Protein AF-A0A2A2GZ65-F1 (afdb_monomer)

Mean predicted aligned error: 8.06 Å

Secondary structure (DSSP, 8-state):
----------SHHHHHHHHHHHHHH---HHHHHHHHT--HHHHHHHHHHHHHHHHHHHHHTT-PPPS---SHHHHHHH-TT----

Nearest PDB structures (foldseek):
  3hug-assembly6_K  TM=7.753E-01  e=1.973E+00  Mycobacterium tuberculosis H37Rv
  3hug-assembly1_C  TM=7.812E-01  e=3.186E+00  Mycobacterium tuberculosis H37Rv
  3hug-assembly6_A  TM=7.915E-01  e=2.826E+00  Mycobacterium tuberculosis H37Rv
  6dvb-assembly1_F  TM=7.518E-01  e=4.049E+00  Mycobacterium tuberculosis H37Rv

Sequence (85 aa):
MGAGQKGFIPTPLDKLLFILLYLKCYPTYDLQGLLFGLDRTRACRWVKILLPVLEMTLGRECVLPARQIRSAEEFFRAFPGVKDV

Radius of gyration: 17.19 Å; Cα contacts (8 Å, |Δi|>4): 50; chains: 1; bounding box: 50×26×41 Å

pLDDT: mean 86.33, std 11.54, range [42.41, 96.81]

Solvent-accessible surface area (backbone atoms only — not comparable to full-atom values): 5271 Å² total; per-residue (Å²): 141,80,87,64,80,81,55,64,72,86,44,74,65,54,48,50,52,53,49,49,47,43,74,74,67,62,63,53,39,59,58,51,2,64,78,61,65,29,54,43,70,53,36,51,49,48,48,68,57,46,50,61,54,49,52,52,51,31,53,74,71,71,65,60,72,77,94,73,72,92,43,70,68,56,43,43,69,77,40,77,86,67,73,92,131

Structure (mmCIF, N/CA/C/O backbone):
data_AF-A0A2A2GZ65-F1
#
_entry.id   AF-A0A2A2GZ65-F1
#
loop_
_atom_site.group_PDB
_atom_site.id
_atom_site.type_symbol
_atom_site.label_atom_id
_atom_site.label_alt_id
_atom_site.label_comp_id
_atom_site.label_asym_id
_atom_site.label_entity_id
_atom_site.label_seq_id
_atom_site.pdbx_PDB_ins_code
_atom_site.Cartn_x
_atom_site.Cartn_y
_atom_site.Cartn_z
_atom_site.occupancy
_atom_site.B_iso_or_equiv
_atom_site.auth_seq_id
_atom_site.auth_comp_id
_atom_site.auth_asym_id
_atom_site.auth_atom_id
_atom_site.pdbx_PDB_model_num
ATOM 1 N N . MET A 1 1 ? 26.841 1.406 -18.545 1.00 42.41 1 MET A N 1
ATOM 2 C CA . MET A 1 1 ? 25.505 1.813 -19.032 1.00 42.41 1 MET A CA 1
ATOM 3 C C . MET A 1 1 ? 24.531 0.681 -18.741 1.00 42.41 1 MET A C 1
ATOM 5 O O . MET A 1 1 ? 24.535 -0.304 -19.457 1.00 42.41 1 MET A O 1
ATOM 9 N N . GLY A 1 2 ? 23.776 0.761 -17.646 1.00 54.91 2 GLY A N 1
ATOM 10 C CA . GLY A 1 2 ? 22.740 -0.223 -17.324 1.00 54.91 2 GLY A CA 1
ATOM 11 C C . GLY A 1 2 ? 21.384 0.454 -17.402 1.00 54.91 2 GLY A C 1
ATOM 12 O O . GLY A 1 2 ? 20.949 1.058 -16.426 1.00 54.91 2 GLY A O 1
ATOM 13 N N . ALA A 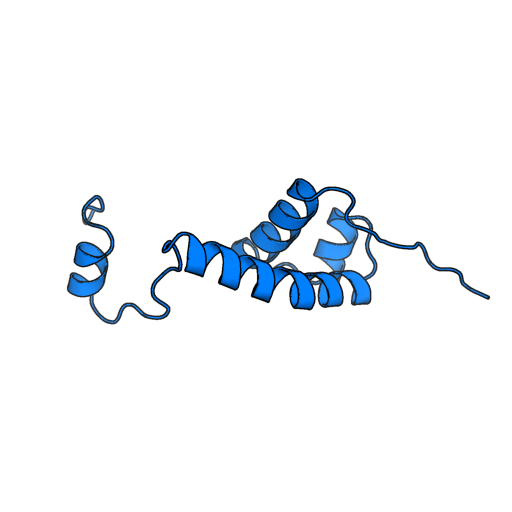1 3 ? 20.727 0.402 -18.561 1.00 59.09 3 ALA A N 1
ATOM 14 C CA . ALA A 1 3 ? 19.335 0.822 -18.692 1.00 59.09 3 ALA A CA 1
ATOM 15 C C . ALA A 1 3 ? 18.444 -0.272 -18.083 1.00 59.09 3 ALA A C 1
ATOM 17 O O . ALA A 1 3 ? 17.778 -1.012 -18.800 1.00 59.09 3 ALA A O 1
ATOM 18 N N . GLY A 1 4 ? 18.515 -0.428 -16.756 1.00 62.06 4 GLY A N 1
ATOM 19 C CA . GLY A 1 4 ? 17.719 -1.401 -16.017 1.00 62.06 4 GLY A CA 1
ATOM 20 C C . GLY A 1 4 ? 16.246 -1.294 -16.402 1.00 62.06 4 GLY A C 1
ATOM 21 O O . GLY A 1 4 ? 15.755 -0.198 -16.704 1.00 62.06 4 GLY A O 1
ATOM 22 N N . GLN A 1 5 ? 15.571 -2.444 -16.425 1.00 60.22 5 GLN A N 1
ATOM 23 C CA . GLN A 1 5 ? 14.204 -2.589 -16.912 1.00 60.22 5 GLN A CA 1
ATOM 24 C C . GLN A 1 5 ? 13.340 -1.457 -16.358 1.00 60.22 5 GLN A C 1
ATOM 26 O O . GLN A 1 5 ? 13.298 -1.220 -15.145 1.00 60.22 5 GLN A O 1
ATOM 31 N N . LYS A 1 6 ? 12.707 -0.687 -17.252 1.00 60.75 6 LYS A N 1
ATOM 32 C CA . LYS A 1 6 ? 11.842 0.414 -16.844 1.00 60.75 6 LYS A CA 1
ATOM 33 C C . LYS A 1 6 ? 10.536 -0.157 -16.281 1.00 60.75 6 LYS A C 1
ATOM 35 O O . LYS A 1 6 ? 9.508 -0.040 -16.925 1.00 60.75 6 LYS A O 1
ATOM 40 N N . GLY A 1 7 ? 10.589 -0.771 -15.097 1.00 62.06 7 GLY A N 1
ATOM 41 C CA . GLY A 1 7 ? 9.423 -1.251 -14.368 1.00 62.06 7 GLY A CA 1
AT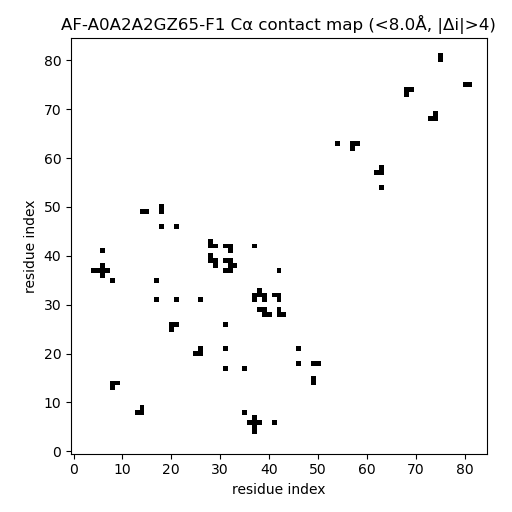OM 42 C C . GLY A 1 7 ? 8.365 -0.151 -14.293 1.00 62.06 7 GLY A C 1
ATOM 43 O O . GLY A 1 7 ? 8.614 0.924 -13.729 1.00 62.06 7 GLY A O 1
ATOM 44 N N . PHE A 1 8 ? 7.232 -0.409 -14.933 1.00 75.62 8 PHE A N 1
ATOM 45 C CA . PHE A 1 8 ? 6.085 0.475 -15.074 1.00 75.62 8 PHE A CA 1
ATOM 46 C C . PHE A 1 8 ? 4.836 -0.361 -14.828 1.00 75.62 8 PHE A C 1
ATOM 48 O O . PHE A 1 8 ? 4.746 -1.480 -15.320 1.00 75.62 8 PHE A O 1
ATOM 55 N N . ILE A 1 9 ? 3.892 0.187 -14.067 1.00 85.88 9 ILE A N 1
ATOM 56 C CA . ILE A 1 9 ? 2.594 -0.441 -13.830 1.00 85.88 9 ILE A CA 1
ATOM 57 C C . ILE A 1 9 ? 1.632 0.136 -14.880 1.00 85.88 9 ILE A C 1
ATOM 59 O O . ILE A 1 9 ? 1.317 1.332 -14.794 1.00 85.88 9 ILE A O 1
ATOM 63 N N . PRO A 1 10 ? 1.235 -0.641 -15.905 1.00 83.75 10 PRO A N 1
ATOM 64 C CA . PRO A 1 10 ? 0.728 -0.073 -17.144 1.00 83.75 10 PRO A CA 1
ATOM 65 C C . PRO A 1 10 ? -0.669 0.511 -17.020 1.00 83.75 10 PRO A C 1
ATOM 67 O O . PRO A 1 10 ? -0.913 1.623 -17.497 1.00 83.75 10 PRO A O 1
ATOM 70 N N . THR A 1 11 ? -1.573 -0.194 -16.346 1.00 92.06 11 THR A N 1
ATOM 71 C CA . THR A 1 11 ? -2.975 0.211 -16.291 1.00 92.06 11 THR A CA 1
ATOM 72 C C . THR A 1 11 ? -3.339 0.857 -14.949 1.00 92.06 11 THR A C 1
ATOM 74 O O .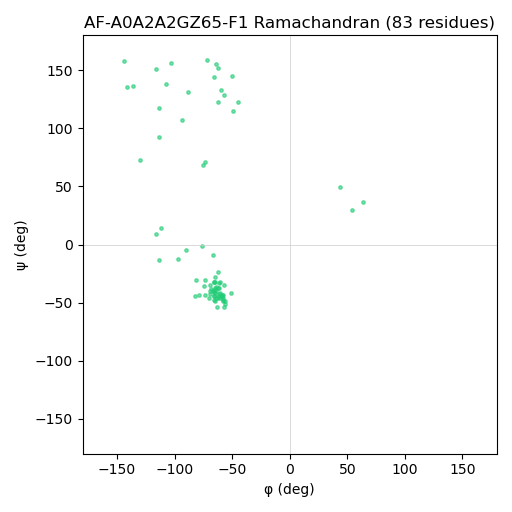 THR A 1 11 ? -2.683 0.618 -13.930 1.00 92.06 11 THR A O 1
ATOM 77 N N . PRO A 1 12 ? -4.390 1.697 -14.901 1.00 92.69 12 PRO A N 1
ATOM 78 C CA . PRO A 1 12 ? -4.945 2.184 -13.638 1.00 92.69 12 PRO A CA 1
ATOM 79 C C . PRO A 1 12 ? -5.392 1.052 -12.704 1.00 92.69 12 PRO A C 1
ATOM 81 O O . PRO A 1 12 ? -5.221 1.166 -11.493 1.00 92.69 12 PRO A O 1
ATOM 84 N N . LEU A 1 13 ? -5.915 -0.045 -13.263 1.00 94.75 13 LEU A N 1
ATOM 85 C CA . LEU A 1 13 ? -6.351 -1.213 -12.498 1.00 94.75 13 LEU A CA 1
ATOM 86 C C . LEU A 1 13 ? -5.158 -1.899 -11.828 1.00 94.75 13 LEU A C 1
ATOM 88 O O . LEU A 1 13 ? -5.208 -2.161 -10.630 1.00 94.75 13 LEU A O 1
ATOM 92 N N . ASP A 1 14 ? -4.050 -2.083 -12.548 1.00 94.62 14 ASP A N 1
ATOM 93 C CA . ASP A 1 14 ? -2.830 -2.659 -11.975 1.00 94.62 14 ASP A CA 1
ATOM 94 C C . ASP A 1 14 ? -2.261 -1.777 -10.859 1.00 94.62 14 ASP A C 1
ATOM 96 O O . ASP A 1 14 ? -1.785 -2.286 -9.848 1.00 94.62 14 ASP A O 1
ATOM 100 N N . LYS A 1 15 ? -2.335 -0.445 -11.004 1.00 95.12 15 LYS A N 1
ATOM 101 C CA . LYS A 1 15 ? -1.914 0.502 -9.955 1.00 95.12 15 LYS A CA 1
ATOM 102 C C . LYS A 1 15 ? -2.793 0.385 -8.717 1.00 95.12 15 LYS A C 1
ATOM 104 O O . LYS A 1 15 ? -2.272 0.411 -7.604 1.00 95.12 15 LYS A O 1
ATOM 109 N N . LEU A 1 16 ? -4.105 0.246 -8.907 1.00 95.88 16 LEU A N 1
ATOM 110 C CA . LEU A 1 16 ? -5.046 0.046 -7.812 1.00 95.88 16 LEU A CA 1
ATOM 111 C C . LEU A 1 16 ? -4.782 -1.291 -7.108 1.00 95.88 16 LEU A C 1
ATOM 113 O O . LEU A 1 16 ? -4.633 -1.317 -5.890 1.00 95.88 16 LEU A O 1
ATOM 117 N N . LEU A 1 17 ? -4.636 -2.383 -7.861 1.00 96.12 17 LEU A N 1
ATOM 118 C CA . LEU A 1 17 ? -4.300 -3.695 -7.308 1.00 96.12 17 LEU A CA 1
ATOM 119 C C . LEU A 1 17 ? -2.965 -3.658 -6.555 1.00 96.12 17 LEU A C 1
ATOM 121 O O . LEU A 1 17 ? -2.871 -4.181 -5.448 1.00 96.12 17 LEU A O 1
ATOM 125 N N . PHE A 1 18 ? -1.954 -2.994 -7.117 1.00 96.44 18 PHE A N 1
ATOM 126 C CA . PHE A 1 18 ? -0.642 -2.823 -6.500 1.00 96.44 18 PHE A CA 1
ATOM 127 C C . PHE A 1 18 ? -0.733 -2.174 -5.116 1.00 96.44 18 PHE A C 1
ATOM 129 O O . PHE A 1 18 ? -0.178 -2.707 -4.152 1.00 96.44 18 PHE A O 1
ATOM 136 N N . ILE A 1 19 ? -1.430 -1.037 -5.000 1.00 96.81 19 ILE A N 1
ATOM 137 C CA . ILE A 1 19 ? -1.519 -0.314 -3.725 1.00 96.81 19 ILE A CA 1
ATOM 138 C C . ILE A 1 19 ? -2.452 -1.013 -2.731 1.00 96.81 19 ILE A C 1
ATOM 140 O O . ILE A 1 19 ? -2.150 -1.057 -1.540 1.00 96.81 19 ILE A O 1
ATOM 144 N N . LEU A 1 20 ? -3.543 -1.624 -3.198 1.00 96.06 20 LEU A N 1
ATOM 145 C CA . LEU A 1 20 ? -4.443 -2.383 -2.330 1.00 96.06 20 LEU A CA 1
ATOM 146 C C . LEU A 1 20 ? -3.763 -3.636 -1.775 1.00 96.06 20 LEU A C 1
ATOM 148 O O . LEU A 1 20 ? -3.912 -3.927 -0.591 1.00 96.06 20 LEU A O 1
ATOM 152 N N . LEU A 1 21 ? -2.962 -4.338 -2.583 1.00 96.44 21 LEU A N 1
ATOM 153 C CA . LEU A 1 21 ? -2.148 -5.456 -2.108 1.00 96.44 21 LEU A CA 1
ATOM 154 C C . LEU A 1 21 ? -1.149 -4.998 -1.037 1.00 96.44 21 LEU A C 1
ATOM 156 O O . LEU A 1 21 ? -0.989 -5.681 -0.024 1.00 96.44 21 LEU A O 1
ATOM 160 N N . TYR A 1 22 ? -0.516 -3.833 -1.230 1.00 96.06 22 TYR A N 1
ATOM 161 C CA . TYR A 1 22 ? 0.376 -3.249 -0.227 1.00 96.06 22 TYR A CA 1
ATOM 162 C C . TYR A 1 22 ? -0.340 -3.012 1.105 1.00 96.06 22 TYR A C 1
ATOM 164 O O . TYR A 1 22 ? 0.153 -3.421 2.151 1.00 96.06 22 TYR A O 1
ATOM 172 N N . LEU A 1 23 ? -1.523 -2.395 1.072 1.00 94.81 23 LEU A N 1
ATOM 173 C CA . LEU A 1 23 ? -2.299 -2.105 2.280 1.00 94.81 23 LEU A CA 1
ATOM 174 C C . LEU A 1 23 ? -2.864 -3.366 2.943 1.00 94.81 23 LEU A C 1
ATOM 176 O O . LEU A 1 23 ? -2.953 -3.425 4.166 1.00 94.81 23 LEU A O 1
ATOM 180 N N . LYS A 1 24 ? -3.246 -4.375 2.154 1.00 94.94 24 LYS A N 1
ATOM 181 C CA . LYS A 1 24 ? -3.880 -5.595 2.662 1.00 94.94 24 LYS A CA 1
ATOM 182 C C . LYS A 1 24 ? -2.884 -6.581 3.266 1.00 94.94 24 LYS A C 1
ATOM 184 O O . LYS A 1 24 ? -3.181 -7.178 4.297 1.00 94.94 24 LYS A O 1
ATOM 189 N N . CYS A 1 25 ? -1.751 -6.792 2.601 1.00 95.31 25 CYS A N 1
ATOM 190 C CA . CYS A 1 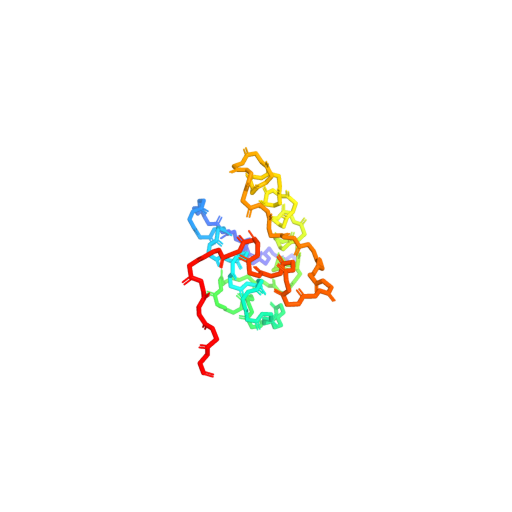25 ? -0.800 -7.852 2.942 1.00 95.31 25 CYS A CA 1
ATOM 191 C C . CYS A 1 25 ? 0.544 -7.323 3.449 1.00 95.31 25 CYS A C 1
ATOM 193 O O . CYS A 1 25 ? 1.3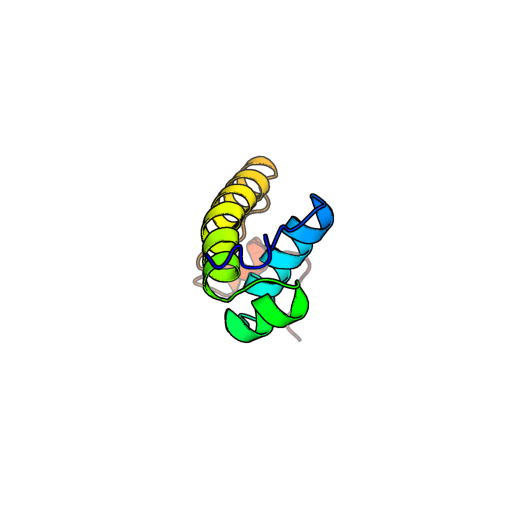35 -8.111 3.958 1.00 95.31 25 CYS A O 1
ATOM 195 N N . TYR A 1 26 ? 0.817 -6.025 3.282 1.00 94.88 26 TYR A N 1
ATOM 196 C CA . TYR A 1 26 ? 2.081 -5.376 3.637 1.00 94.88 26 TYR A CA 1
ATOM 197 C C . TYR A 1 26 ? 3.340 -6.176 3.227 1.00 94.88 26 TYR A C 1
ATOM 199 O O . TYR A 1 26 ? 4.229 -6.410 4.051 1.00 94.88 26 TYR A O 1
ATOM 207 N N . PRO A 1 27 ? 3.432 -6.645 1.962 1.00 95.12 27 PRO A N 1
ATOM 208 C CA . PRO A 1 27 ? 4.592 -7.386 1.492 1.00 95.12 27 PRO A CA 1
ATOM 209 C C . PRO A 1 27 ? 5.843 -6.501 1.512 1.00 95.12 27 PRO A C 1
ATOM 211 O O . PRO A 1 27 ? 5.778 -5.277 1.374 1.00 95.12 27 PRO A O 1
ATOM 214 N N . THR A 1 28 ? 7.014 -7.129 1.601 1.00 96.62 28 THR A N 1
ATOM 215 C CA . THR A 1 28 ? 8.273 -6.415 1.372 1.00 96.62 28 THR A CA 1
ATOM 216 C C . THR A 1 28 ? 8.327 -5.880 -0.061 1.00 96.62 28 THR A C 1
ATOM 218 O O . THR A 1 28 ? 7.761 -6.466 -0.986 1.00 96.62 28 THR A O 1
ATOM 221 N N . TYR A 1 29 ? 9.051 -4.779 -0.277 1.00 95.25 29 TYR A N 1
ATOM 222 C CA . TYR A 1 29 ? 9.194 -4.192 -1.615 1.00 95.25 29 TYR A CA 1
ATOM 223 C C . TYR A 1 29 ? 9.883 -5.121 -2.620 1.00 95.25 29 TYR A C 1
ATOM 225 O O . TYR A 1 29 ? 9.665 -4.973 -3.817 1.00 95.25 29 TYR A O 1
ATOM 233 N N . ASP A 1 30 ? 10.689 -6.075 -2.152 1.00 94.12 30 ASP A N 1
ATOM 234 C CA . ASP A 1 30 ? 11.295 -7.104 -2.999 1.00 94.12 30 ASP A CA 1
ATOM 235 C C . ASP A 1 30 ? 10.240 -8.098 -3.503 1.00 94.12 30 ASP A C 1
ATOM 237 O O . ASP A 1 30 ? 10.167 -8.363 -4.700 1.00 94.12 30 ASP A O 1
ATOM 241 N N . LEU A 1 31 ? 9.359 -8.579 -2.615 1.00 94.88 31 LEU A N 1
ATOM 242 C CA . LEU A 1 31 ? 8.249 -9.458 -2.994 1.00 94.88 31 LEU A CA 1
ATOM 243 C C . LEU A 1 31 ? 7.239 -8.725 -3.882 1.00 94.88 31 LEU A C 1
ATOM 245 O O . LEU A 1 31 ? 6.802 -9.248 -4.901 1.00 94.88 31 LEU A O 1
ATOM 249 N N . GLN A 1 32 ? 6.885 -7.494 -3.526 1.00 94.69 32 GLN A N 1
ATOM 250 C CA . GLN A 1 32 ? 5.976 -6.694 -4.336 1.00 94.69 32 GLN A CA 1
ATOM 251 C C . GLN A 1 32 ? 6.588 -6.349 -5.700 1.00 94.69 32 GLN A C 1
ATOM 253 O O . GLN A 1 32 ? 5.892 -6.354 -6.711 1.00 94.69 32 GLN A O 1
ATOM 258 N N . GLY A 1 33 ? 7.895 -6.090 -5.738 1.00 93.12 33 GLY A N 1
ATOM 259 C CA . GLY A 1 33 ? 8.637 -5.915 -6.977 1.00 93.12 33 GLY A CA 1
ATOM 260 C C . GLY A 1 33 ? 8.583 -7.162 -7.854 1.00 93.12 33 GLY A C 1
ATOM 261 O O . GLY A 1 33 ? 8.247 -7.058 -9.030 1.00 93.12 33 GLY A O 1
ATOM 262 N N . LEU A 1 34 ? 8.793 -8.345 -7.270 1.00 93.06 34 LEU A N 1
ATOM 263 C CA . LEU A 1 34 ? 8.677 -9.626 -7.968 1.00 93.06 34 LEU A CA 1
ATOM 264 C C . LEU A 1 34 ? 7.280 -9.835 -8.576 1.00 93.06 34 LEU A C 1
ATOM 266 O O . LEU A 1 34 ? 7.176 -10.197 -9.744 1.00 93.06 34 LEU A O 1
ATOM 270 N N . LEU A 1 35 ? 6.215 -9.560 -7.814 1.00 92.56 35 LEU A N 1
ATOM 271 C CA . LEU A 1 35 ? 4.828 -9.743 -8.264 1.00 92.56 35 LEU A CA 1
ATOM 272 C C . LEU A 1 35 ? 4.432 -8.817 -9.427 1.00 92.56 35 LEU A C 1
ATOM 274 O O . LEU A 1 35 ? 3.561 -9.172 -10.214 1.00 92.56 35 LEU A O 1
ATOM 278 N N . PHE A 1 36 ? 5.063 -7.644 -9.541 1.00 91.50 36 PHE A N 1
ATOM 279 C CA . PHE A 1 36 ? 4.717 -6.618 -10.534 1.00 91.50 36 PHE A CA 1
ATOM 280 C C . PHE A 1 36 ? 5.834 -6.329 -11.552 1.00 91.50 36 PHE A C 1
ATOM 282 O O . PHE A 1 36 ? 5.732 -5.370 -12.317 1.00 91.50 36 PHE A O 1
ATOM 289 N N . GLY A 1 37 ? 6.912 -7.121 -11.576 1.00 90.94 37 GLY A N 1
ATOM 290 C CA . GLY A 1 37 ? 8.040 -6.919 -12.495 1.00 90.94 37 GLY A CA 1
ATOM 291 C C . GLY A 1 37 ? 8.798 -5.601 -12.271 1.00 90.94 37 GLY A C 1
ATOM 292 O O . GLY A 1 37 ? 9.221 -4.942 -13.224 1.00 90.94 37 GLY A O 1
ATOM 293 N N . LEU A 1 38 ? 8.938 -5.177 -11.014 1.00 90.88 38 LEU A N 1
ATOM 294 C CA . LEU A 1 38 ? 9.618 -3.950 -10.601 1.00 90.88 38 LEU A CA 1
ATOM 295 C C . LEU A 1 38 ? 10.853 -4.271 -9.755 1.00 90.88 38 LEU A C 1
ATOM 297 O O . LEU A 1 38 ? 10.871 -5.232 -8.992 1.00 90.88 38 LEU A O 1
ATOM 301 N N . ASP A 1 39 ? 11.859 -3.399 -9.803 1.00 90.88 39 ASP A N 1
ATOM 302 C CA . ASP A 1 39 ? 12.884 -3.391 -8.761 1.00 90.88 39 ASP A CA 1
ATOM 303 C C . ASP A 1 39 ? 12.331 -2.823 -7.439 1.00 90.88 39 ASP A C 1
ATOM 305 O O . ASP A 1 39 ? 11.363 -2.051 -7.411 1.00 90.88 39 ASP A O 1
ATOM 309 N N . ARG A 1 40 ? 12.995 -3.168 -6.331 1.00 91.81 40 ARG A N 1
ATOM 310 C CA . ARG A 1 40 ? 12.645 -2.737 -4.969 1.00 91.81 40 ARG A CA 1
ATOM 311 C C . ARG A 1 40 ? 12.465 -1.220 -4.836 1.00 91.81 40 ARG A C 1
ATOM 313 O O . ARG A 1 40 ? 11.547 -0.749 -4.162 1.00 91.81 40 ARG A O 1
ATOM 320 N N . THR A 1 41 ? 13.340 -0.435 -5.468 1.00 92.31 41 THR A N 1
ATOM 321 C CA . THR A 1 41 ? 13.314 1.034 -5.384 1.00 92.31 41 THR A CA 1
ATOM 322 C C . THR A 1 41 ? 12.081 1.590 -6.086 1.00 92.31 41 THR A C 1
ATOM 324 O O . THR A 1 41 ? 11.449 2.527 -5.588 1.00 92.31 41 THR A O 1
ATOM 327 N N . ARG A 1 42 ? 11.695 1.001 -7.220 1.00 90.69 42 ARG A N 1
ATOM 328 C CA . ARG A 1 42 ? 10.466 1.364 -7.931 1.00 90.69 42 ARG A CA 1
ATOM 329 C C . ARG A 1 42 ? 9.219 0.964 -7.173 1.00 90.69 42 ARG A C 1
ATOM 331 O O . ARG A 1 42 ? 8.312 1.785 -7.116 1.00 90.69 42 ARG A O 1
ATOM 338 N N . ALA A 1 43 ? 9.169 -0.230 -6.583 1.00 93.94 43 ALA A N 1
ATOM 339 C CA . ALA A 1 43 ? 8.027 -0.636 -5.765 1.00 93.94 43 ALA A CA 1
ATOM 340 C C . ALA A 1 43 ? 7.790 0.375 -4.626 1.00 93.94 43 ALA A C 1
ATOM 342 O O . ALA A 1 43 ? 6.701 0.935 -4.507 1.00 93.94 43 ALA A O 1
ATOM 343 N N . CYS A 1 44 ? 8.847 0.736 -3.890 1.00 95.06 44 CYS A N 1
ATOM 344 C CA . CYS A 1 44 ? 8.793 1.780 -2.862 1.00 95.06 44 CYS A CA 1
ATOM 345 C C . CYS A 1 44 ? 8.329 3.140 -3.417 1.00 95.06 44 CYS A C 1
ATOM 347 O O . CYS A 1 44 ? 7.488 3.815 -2.820 1.00 95.06 44 CYS A O 1
ATOM 349 N N . ARG A 1 45 ? 8.838 3.552 -4.586 1.00 95.06 45 ARG A N 1
ATOM 350 C CA . ARG A 1 45 ? 8.422 4.803 -5.239 1.00 95.06 45 ARG A CA 1
ATOM 351 C C . ARG A 1 45 ? 6.941 4.789 -5.618 1.00 95.06 45 ARG A C 1
ATOM 353 O O . ARG A 1 45 ? 6.259 5.782 -5.387 1.00 95.06 45 ARG A O 1
ATOM 360 N N . TRP A 1 46 ? 6.446 3.689 -6.179 1.00 95.12 46 TRP A N 1
ATOM 361 C CA . TRP A 1 46 ? 5.040 3.549 -6.551 1.00 95.12 46 TRP A CA 1
ATOM 362 C C . TRP A 1 46 ? 4.127 3.585 -5.332 1.00 95.12 46 TRP A C 1
ATOM 364 O O . TRP A 1 46 ? 3.121 4.282 -5.386 1.00 95.12 46 TRP A O 1
ATOM 374 N N . VAL A 1 47 ? 4.499 2.950 -4.216 1.00 95.94 47 VAL A N 1
ATOM 375 C CA . VAL A 1 47 ? 3.738 3.064 -2.959 1.00 95.94 47 VAL A CA 1
ATOM 376 C C . VAL A 1 47 ? 3.640 4.523 -2.508 1.00 95.94 47 VAL A C 1
ATOM 378 O O . VAL A 1 47 ? 2.542 5.006 -2.245 1.00 95.94 47 VAL A O 1
ATOM 381 N N . LYS A 1 48 ? 4.758 5.262 -2.506 1.00 96.19 48 LYS A N 1
ATOM 382 C CA . LYS A 1 48 ? 4.779 6.688 -2.128 1.00 96.19 48 LYS A CA 1
ATOM 383 C C . LYS A 1 48 ? 3.905 7.574 -3.021 1.00 96.19 48 LYS A C 1
ATOM 385 O O . LYS A 1 48 ? 3.389 8.576 -2.543 1.00 96.19 48 LYS A O 1
ATOM 390 N N . ILE A 1 49 ? 3.764 7.233 -4.301 1.00 95.75 49 ILE A N 1
ATOM 391 C CA . ILE A 1 49 ? 2.948 7.991 -5.262 1.00 95.75 49 ILE A CA 1
ATOM 392 C C . ILE A 1 49 ? 1.471 7.606 -5.156 1.00 95.75 49 ILE A C 1
ATOM 394 O O . ILE A 1 49 ? 0.607 8.475 -5.183 1.00 95.75 49 ILE A O 1
ATOM 398 N N . LEU A 1 50 ? 1.169 6.311 -5.068 1.00 96.12 50 LEU A N 1
ATOM 399 C CA . LEU A 1 50 ? -0.198 5.801 -5.168 1.00 96.12 50 LEU A CA 1
ATOM 400 C C . LEU A 1 50 ? -0.971 5.913 -3.856 1.00 96.12 50 LEU A C 1
ATOM 402 O O . LEU A 1 50 ? -2.181 6.105 -3.904 1.00 96.12 50 LEU A O 1
ATOM 406 N N . LEU A 1 51 ? -0.296 5.836 -2.706 1.00 95.56 51 LEU A N 1
ATOM 407 C CA . LEU A 1 51 ? -0.943 5.977 -1.402 1.00 95.56 51 LEU A CA 1
ATOM 408 C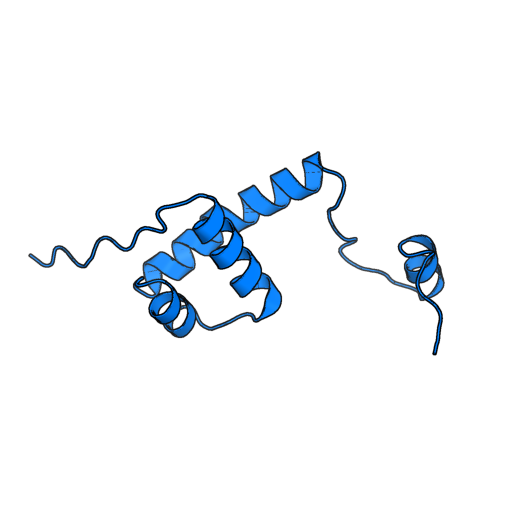 C . LEU A 1 51 ? -1.698 7.313 -1.244 1.00 95.56 51 LEU A C 1
ATOM 410 O O . LEU A 1 51 ? -2.899 7.257 -0.992 1.00 95.56 51 LEU A O 1
ATOM 414 N N . PRO A 1 52 ? -1.085 8.497 -1.459 1.00 95.88 52 PRO A N 1
ATOM 415 C CA . PRO A 1 52 ? -1.808 9.761 -1.319 1.00 95.88 52 PRO A CA 1
ATOM 416 C C . PRO A 1 52 ? -2.920 9.91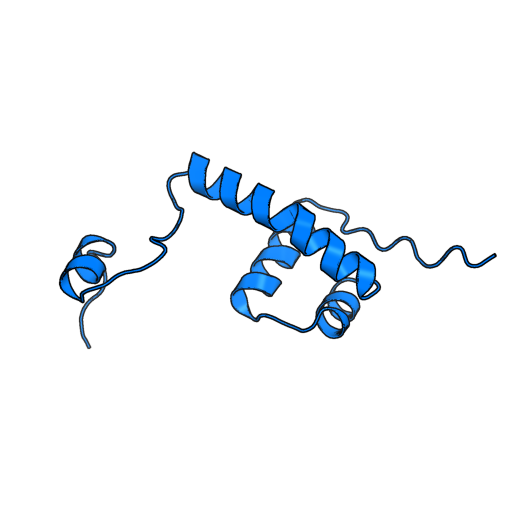6 -2.363 1.00 95.88 52 PRO A C 1
ATOM 418 O O . PRO A 1 52 ? -3.957 10.500 -2.069 1.00 95.88 52 PRO A O 1
ATOM 421 N N . VAL A 1 53 ? -2.742 9.373 -3.574 1.00 95.19 53 VAL A N 1
ATOM 422 C CA . VAL A 1 53 ? -3.796 9.382 -4.602 1.00 95.19 53 VAL A CA 1
ATOM 423 C C . VAL A 1 53 ? -4.998 8.565 -4.135 1.00 95.19 53 VAL A C 1
ATOM 425 O O . VAL A 1 53 ? -6.127 9.039 -4.230 1.00 95.19 53 VAL A O 1
ATOM 428 N N . LEU A 1 54 ? -4.760 7.371 -3.587 1.00 94.19 54 LEU A N 1
ATOM 429 C CA . LEU A 1 54 ? -5.815 6.527 -3.040 1.00 94.19 54 LEU A CA 1
ATOM 430 C C . LEU A 1 54 ? -6.525 7.214 -1.867 1.00 94.19 54 LEU A C 1
ATOM 432 O O . LEU A 1 54 ? -7.750 7.244 -1.846 1.00 94.19 54 LEU A O 1
ATOM 436 N N . GLU A 1 55 ? -5.784 7.811 -0.932 1.00 91.56 55 GLU A N 1
ATOM 437 C CA . GLU A 1 55 ? -6.361 8.552 0.198 1.00 91.56 55 GLU A CA 1
ATOM 438 C C . GLU A 1 55 ? -7.240 9.722 -0.266 1.00 91.56 55 GLU A C 1
ATOM 440 O O . GLU A 1 55 ? -8.355 9.887 0.227 1.00 91.56 55 GLU A O 1
ATOM 445 N N . MET A 1 56 ? -6.786 10.499 -1.256 1.00 92.62 56 MET A N 1
ATOM 446 C CA . MET A 1 56 ? -7.578 11.586 -1.842 1.00 92.62 56 MET A CA 1
ATOM 447 C C . MET A 1 56 ? -8.863 11.069 -2.494 1.00 92.62 56 MET A C 1
ATOM 449 O O . MET A 1 56 ? -9.917 11.680 -2.329 1.00 92.62 56 MET A O 1
ATOM 453 N N . THR A 1 57 ? -8.795 9.955 -3.226 1.00 91.62 57 THR A N 1
ATOM 454 C CA . THR A 1 57 ? -9.974 9.349 -3.856 1.00 91.62 57 THR A CA 1
ATOM 455 C C . THR A 1 57 ? -10.956 8.833 -2.811 1.00 91.62 57 THR A C 1
ATOM 457 O O . THR A 1 57 ? -12.130 9.179 -2.874 1.00 91.62 57 THR A O 1
ATOM 460 N N . LEU A 1 58 ? -10.490 8.085 -1.808 1.00 89.88 58 LEU A N 1
ATOM 461 C CA . LEU A 1 58 ? -11.344 7.597 -0.720 1.00 89.88 58 LEU A CA 1
ATOM 462 C C . LEU A 1 58 ? -11.966 8.756 0.076 1.00 89.88 58 LEU A C 1
ATOM 464 O O . LEU A 1 58 ? -13.096 8.639 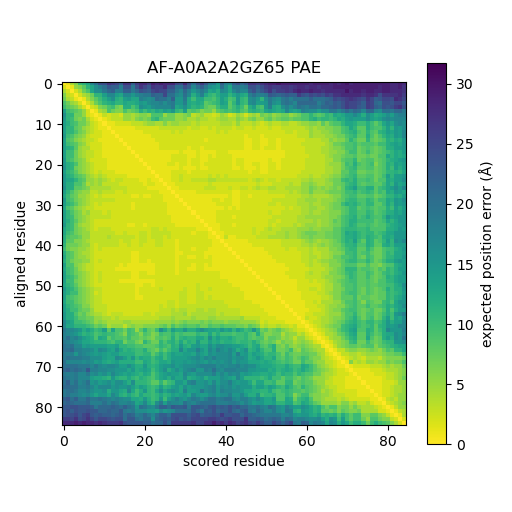0.544 1.00 89.88 58 LEU A O 1
ATOM 468 N N . GLY A 1 59 ? -11.249 9.876 0.217 1.00 87.25 59 GLY A N 1
ATOM 469 C CA . GLY A 1 59 ? -11.760 11.083 0.863 1.00 87.25 59 GLY A CA 1
ATOM 470 C C . GLY A 1 59 ? -12.849 11.781 0.053 1.00 87.25 59 GLY A C 1
ATOM 471 O O . GLY A 1 59 ? -13.837 12.220 0.630 1.00 87.25 59 GLY A O 1
ATOM 472 N N . ARG A 1 60 ? -12.707 11.841 -1.279 1.00 87.06 60 ARG A N 1
ATOM 473 C CA . ARG A 1 60 ? -13.745 12.371 -2.184 1.00 87.06 60 ARG A CA 1
ATOM 474 C C . ARG A 1 60 ? -15.003 11.512 -2.189 1.00 87.06 60 ARG A C 1
ATOM 476 O O . ARG A 1 60 ? -16.099 12.053 -2.163 1.00 87.06 60 ARG A O 1
ATOM 483 N N . GLU A 1 61 ? -14.830 10.197 -2.186 1.00 85.38 61 GLU A N 1
ATOM 484 C CA . GLU A 1 61 ? -15.931 9.233 -2.115 1.00 85.38 61 GLU A CA 1
ATOM 485 C C . GLU A 1 61 ? -16.520 9.116 -0.693 1.00 85.38 61 GLU A C 1
ATOM 487 O O . GLU A 1 61 ? -17.465 8.364 -0.479 1.00 85.38 61 GLU A O 1
ATOM 492 N N . CYS A 1 62 ? -15.985 9.852 0.294 1.00 73.56 62 CYS A N 1
ATOM 493 C CA . CYS A 1 62 ? -16.394 9.804 1.704 1.00 73.56 62 CYS A CA 1
ATOM 494 C C . CYS A 1 62 ? -16.365 8.390 2.324 1.00 73.56 62 CYS A C 1
ATOM 496 O O . CYS A 1 62 ? -17.115 8.100 3.254 1.00 73.56 62 CYS A O 1
ATOM 498 N N . VAL A 1 63 ? -15.474 7.517 1.843 1.00 82.00 63 VAL A N 1
ATOM 499 C CA . VAL A 1 63 ? -15.300 6.124 2.310 1.00 82.00 63 VAL A CA 1
ATOM 500 C C . VAL A 1 63 ? -13.973 5.901 3.041 1.00 82.00 63 VAL A C 1
ATOM 502 O O . VAL A 1 63 ? -13.550 4.760 3.237 1.00 82.00 63 VAL A O 1
ATOM 505 N N . LEU A 1 64 ? -13.277 6.971 3.439 1.00 76.50 64 LEU A N 1
ATOM 506 C CA . LEU A 1 64 ? -12.085 6.841 4.277 1.00 76.50 64 LEU A CA 1
ATOM 507 C C . LEU A 1 64 ? -12.465 6.211 5.626 1.00 76.50 64 LEU A C 1
ATOM 509 O O . LEU A 1 64 ? -13.298 6.772 6.342 1.00 76.50 64 LEU A O 1
ATOM 513 N N . PRO A 1 65 ? -11.853 5.077 6.009 1.00 75.50 65 PRO A N 1
ATOM 514 C CA . PRO A 1 65 ? -12.128 4.470 7.299 1.00 75.50 65 PRO A CA 1
ATOM 515 C C . PRO A 1 65 ? -11.643 5.380 8.432 1.00 75.50 65 PRO A C 1
ATOM 517 O O . PRO A 1 65 ? -10.601 6.037 8.328 1.00 75.50 65 PRO A O 1
ATOM 520 N N . ALA A 1 66 ? -12.387 5.394 9.540 1.00 79.44 66 ALA A N 1
ATOM 521 C CA . ALA A 1 66 ? -11.966 6.084 10.752 1.00 79.44 66 ALA A CA 1
ATOM 522 C C . ALA A 1 66 ? -10.600 5.543 11.209 1.00 79.44 66 ALA A C 1
ATOM 524 O O . ALA A 1 66 ? -10.400 4.336 11.336 1.00 79.44 66 ALA A O 1
ATOM 525 N N . ARG A 1 67 ? -9.643 6.446 11.448 1.00 75.81 67 ARG A N 1
ATOM 526 C CA . ARG A 1 67 ? -8.249 6.081 11.755 1.00 75.81 67 ARG A CA 1
ATOM 527 C C . ARG A 1 67 ? -8.099 5.338 13.086 1.00 75.81 67 ARG A C 1
ATOM 529 O O . ARG A 1 67 ? -7.193 4.525 13.234 1.00 75.81 67 ARG A O 1
ATOM 536 N N . GLN A 1 68 ? -8.948 5.653 14.058 1.00 78.44 68 GLN A N 1
ATOM 537 C CA . GLN A 1 68 ? -9.054 4.960 15.337 1.00 78.44 68 GLN A CA 1
ATOM 538 C C . GLN A 1 68 ? -10.528 4.876 15.703 1.00 78.44 68 GLN A C 1
ATOM 540 O O . GLN A 1 68 ? -11.231 5.875 15.604 1.00 78.44 68 GLN A O 1
ATOM 545 N N . ILE A 1 69 ? -10.948 3.702 16.154 1.00 83.19 69 ILE A N 1
ATOM 546 C CA . ILE A 1 69 ? -12.234 3.483 16.802 1.00 83.19 69 ILE A CA 1
ATOM 547 C C . ILE A 1 69 ? -11.899 3.113 18.244 1.00 83.19 69 ILE A C 1
ATOM 549 O O . ILE A 1 69 ? -11.154 2.161 18.478 1.00 83.19 69 ILE A O 1
ATOM 553 N N . ARG A 1 70 ? -12.338 3.928 19.203 1.00 86.75 70 ARG A N 1
ATOM 554 C CA . ARG A 1 70 ? -11.905 3.862 20.608 1.00 86.75 70 ARG A CA 1
ATOM 555 C C . ARG A 1 70 ? -12.861 3.078 21.496 1.00 86.75 70 ARG A C 1
ATOM 557 O O . ARG A 1 70 ? -12.498 2.762 22.626 1.00 86.75 70 ARG A O 1
ATOM 564 N N . SER A 1 71 ? -14.057 2.762 21.008 1.00 88.81 71 SER A N 1
ATOM 565 C CA . SER A 1 71 ? -15.033 1.944 21.726 1.00 88.81 71 SER A CA 1
ATOM 566 C C . SER A 1 71 ? -15.828 1.041 20.786 1.00 88.81 71 SER A C 1
ATOM 568 O O . SER A 1 71 ? -15.964 1.314 19.592 1.00 88.81 71 SER A O 1
ATOM 570 N N . ALA A 1 72 ? -16.389 -0.033 21.344 1.00 82.38 72 ALA A N 1
ATOM 571 C CA . ALA A 1 72 ? -17.312 -0.903 20.622 1.00 82.38 72 ALA A CA 1
ATOM 572 C C . ALA A 1 72 ? -18.569 -0.138 20.166 1.00 82.38 72 ALA A C 1
ATOM 574 O O . ALA A 1 72 ? -19.025 -0.317 19.044 1.00 82.38 72 ALA A O 1
ATOM 575 N N . GLU A 1 73 ? -19.083 0.791 20.976 1.00 85.56 73 GLU A N 1
ATOM 576 C CA . GLU A 1 73 ? -20.194 1.672 20.578 1.00 85.56 73 GLU A CA 1
ATOM 577 C C . GLU A 1 73 ? -19.867 2.511 19.338 1.00 85.56 73 GLU A C 1
ATOM 579 O O . GLU A 1 73 ? -20.683 2.613 18.423 1.00 85.56 73 GLU A O 1
ATOM 584 N N . GLU A 1 74 ? -18.665 3.090 19.277 1.00 85.69 74 GLU A N 1
ATOM 585 C CA . GLU A 1 74 ? -18.210 3.851 18.113 1.00 85.69 74 GLU A CA 1
ATOM 586 C C . GLU A 1 74 ? -18.083 2.946 16.876 1.00 85.69 74 GLU A C 1
ATOM 588 O O . GLU A 1 74 ? -18.462 3.350 15.775 1.00 85.69 74 GLU A O 1
ATOM 593 N N . PHE A 1 75 ? -17.644 1.698 17.066 1.00 83.06 75 PHE A N 1
ATOM 594 C CA . PHE A 1 75 ? -17.584 0.692 16.008 1.00 83.06 75 P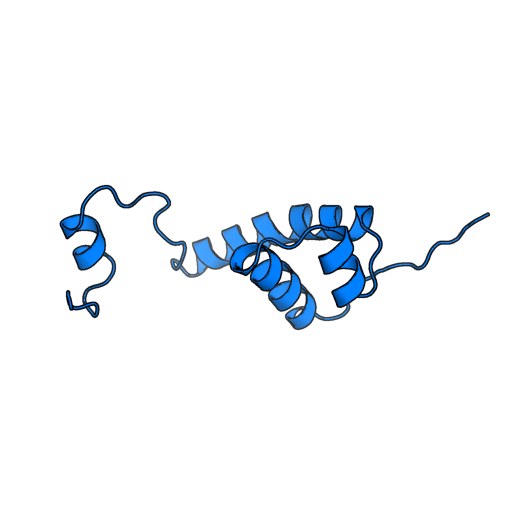HE A CA 1
ATOM 595 C C . PHE A 1 75 ? -18.971 0.349 15.451 1.00 83.06 75 PHE A C 1
ATOM 597 O O . PHE A 1 75 ? -19.191 0.465 14.246 1.00 83.06 75 PHE A O 1
ATOM 604 N N . PHE A 1 76 ? -19.928 -0.019 16.308 1.00 85.06 76 PHE A N 1
ATOM 605 C CA . PHE A 1 76 ? -21.284 -0.375 15.876 1.00 85.06 76 PHE A CA 1
ATOM 606 C C . PHE A 1 76 ? -22.027 0.803 15.250 1.00 85.06 76 PHE A C 1
ATOM 608 O O . PHE A 1 76 ? -22.800 0.620 14.310 1.00 85.06 76 PHE A O 1
ATOM 615 N N . ARG A 1 77 ? -21.752 2.029 15.706 1.00 83.94 77 ARG A N 1
ATOM 616 C CA . ARG A 1 77 ? -22.290 3.240 15.081 1.00 83.94 77 ARG A CA 1
ATOM 617 C C . ARG A 1 77 ? -21.744 3.453 13.668 1.00 83.94 77 ARG A C 1
ATOM 619 O O . ARG A 1 77 ? -22.493 3.881 12.794 1.00 83.94 77 ARG A O 1
ATOM 626 N N . ALA A 1 78 ? -20.460 3.178 13.449 1.00 80.88 78 ALA A N 1
ATOM 627 C CA . ALA A 1 78 ? -19.840 3.277 12.131 1.00 80.88 78 ALA A CA 1
ATOM 628 C C . ALA A 1 78 ? -20.268 2.130 11.194 1.00 80.88 78 ALA A C 1
ATOM 630 O O . ALA A 1 78 ? -20.358 2.330 9.983 1.00 80.88 78 ALA A O 1
ATOM 631 N N . PHE A 1 79 ? -20.568 0.948 11.745 1.00 82.19 79 PHE A N 1
ATOM 632 C CA . PHE A 1 79 ? -20.909 -0.264 10.996 1.00 82.19 79 PHE A CA 1
ATOM 633 C C . PHE A 1 79 ? -22.205 -0.924 11.514 1.00 82.19 79 PHE A C 1
ATOM 635 O O . PHE A 1 79 ? -22.157 -2.006 12.103 1.00 82.19 79 PHE A O 1
ATOM 642 N N . PRO A 1 80 ? -23.388 -0.337 11.245 1.00 76.75 80 PRO A N 1
ATOM 643 C CA . PRO A 1 80 ? -24.667 -0.785 11.817 1.00 76.75 80 PRO A CA 1
ATOM 644 C C . PRO A 1 80 ? -25.135 -2.178 11.353 1.00 76.75 80 PRO A C 1
ATOM 646 O O . PRO A 1 80 ? -26.105 -2.711 11.883 1.00 76.75 80 PRO A O 1
ATOM 649 N N . GLY A 1 81 ? -24.473 -2.775 10.355 1.00 78.44 81 GLY A N 1
ATOM 650 C CA . GLY A 1 81 ? -24.755 -4.131 9.870 1.00 78.44 81 GLY A CA 1
ATOM 651 C C . GLY A 1 81 ? -23.969 -5.245 10.571 1.00 78.44 81 GLY A C 1
ATOM 652 O O . GLY A 1 81 ? -24.194 -6.416 10.267 1.00 78.44 81 GLY A O 1
ATOM 653 N N . VAL A 1 82 ? -23.041 -4.911 11.473 1.00 80.69 82 VAL A N 1
ATOM 654 C CA . VAL A 1 82 ? -22.218 -5.897 12.188 1.00 80.69 82 VAL A CA 1
ATOM 655 C C . VAL A 1 82 ? -22.935 -6.344 13.464 1.00 80.69 82 VAL A C 1
ATOM 657 O O . VAL A 1 82 ? -23.415 -5.515 14.230 1.00 80.69 82 VAL A O 1
ATOM 660 N N . LYS A 1 83 ? -23.009 -7.660 13.689 1.00 72.31 83 LYS A N 1
ATOM 661 C CA . LYS A 1 83 ? -23.530 -8.270 14.921 1.00 72.31 83 LYS A CA 1
ATOM 662 C C . LYS A 1 83 ? -22.361 -8.852 15.715 1.00 72.31 83 LYS A C 1
ATOM 664 O O . LYS A 1 83 ? -21.491 -9.471 15.102 1.00 72.31 83 LYS A O 1
ATOM 669 N N . ASP A 1 84 ? -22.357 -8.669 17.035 1.00 70.88 84 ASP A N 1
ATOM 670 C CA . ASP A 1 84 ? -21.513 -9.479 17.923 1.00 70.88 84 ASP A CA 1
ATOM 671 C C . ASP A 1 84 ? -21.899 -10.960 17.754 1.00 70.88 84 ASP A C 1
ATOM 673 O O . ASP A 1 84 ? -23.091 -11.285 17.691 1.00 70.88 84 ASP A O 1
ATOM 677 N N . VAL A 1 85 ? -20.890 -11.824 17.602 1.00 63.03 85 VAL A N 1
ATOM 678 C CA . VAL A 1 85 ? -21.024 -13.292 17.521 1.00 63.03 85 VAL A CA 1
ATOM 679 C C . VAL A 1 85 ? -21.040 -13.888 18.917 1.00 63.03 85 VAL A C 1
ATOM 681 O O . VAL A 1 85 ? -20.158 -13.506 19.716 1.00 63.03 85 VAL A O 1
#

Foldseek 3Di:
DPPDDPQDQPDPVSLVVLLVCCVPVVDQLPVSCVVRVHDSVVSVVSNVVSVVVVVVVCVVVVNDDDPDDPDPVSVCVVPVPDDDD